Protein AF-L1IEP8-F1 (afdb_monomer_lite)

Organism: Guillardia theta (strain CCMP2712) (NCBI:txid905079)

Sequence (142 aa):
MFGTWLYATSPGRPFSLVGCIRDLGSSGDTGCVVTRFVQQQEFDCHGRVRSMKTYMLPLDKEGFKASAEPPDSPFALFNKHMTGQRDYETLMNDFESDMFAGETILGMQKSKQGMERLEALGRDLERMYHPFVEHAERILQE

Secondary structure (DSSP, 8-state):
-HHHHHHHHSTTSPEEEEEEEE--SSSSS--EEEEEEEEEEEE-TTS-EEEEEEEEEE--HHHHHHTPPPTTSHHHHHHHHHHTT--HHHHHHS--TTTTGGGSHHHHTTSHHHHHHHHHHHHHHHHHHHHHHHHHHHHHH-

Structure (mmCIF, N/CA/C/O backbone):
data_AF-L1IEP8-F1
#
_entry.id   AF-L1IEP8-F1
#
loop_
_atom_site.group_PDB
_atom_site.id
_atom_site.type_symbol
_atom_site.label_atom_id
_atom_site.label_alt_id
_atom_site.label_comp_id
_atom_site.label_asym_id
_atom_site.label_entity_id
_atom_site.label_seq_id
_atom_site.pdbx_PDB_ins_code
_atom_site.Cartn_x
_atom_site.Cartn_y
_atom_site.Cartn_z
_atom_site.occupancy
_atom_site.B_iso_or_equiv
_atom_site.auth_seq_id
_atom_site.auth_comp_id
_atom_site.auth_asym_id
_atom_site.auth_atom_id
_atom_site.pdbx_PDB_model_num
ATOM 1 N N . MET A 1 1 ? -2.897 13.162 -10.303 1.00 52.88 1 MET A N 1
ATOM 2 C CA . MET A 1 1 ? -2.911 13.621 -11.715 1.00 52.88 1 MET A CA 1
ATOM 3 C C . MET A 1 1 ? -1.810 13.009 -12.587 1.00 52.88 1 MET A C 1
ATOM 5 O O . MET A 1 1 ? -2.069 12.788 -13.760 1.00 52.88 1 MET A O 1
ATOM 9 N N . PHE A 1 2 ? -0.620 12.686 -12.066 1.00 60.69 2 PHE A N 1
ATOM 10 C CA . PHE A 1 2 ? 0.488 12.163 -12.885 1.00 60.69 2 PHE A CA 1
ATOM 11 C C . PHE A 1 2 ? 0.235 10.804 -13.569 1.00 60.69 2 PHE A C 1
ATOM 13 O O . PHE A 1 2 ? 0.635 10.632 -14.715 1.00 60.69 2 PHE A O 1
ATOM 20 N N . GLY A 1 3 ? -0.473 9.864 -12.928 1.00 62.06 3 GLY A N 1
ATOM 21 C CA . GLY A 1 3 ? -0.772 8.557 -13.539 1.00 62.06 3 GLY A CA 1
ATOM 22 C C . GLY A 1 3 ? -1.598 8.668 -14.828 1.00 62.06 3 GLY A C 1
ATOM 23 O O . GLY A 1 3 ? -1.284 8.035 -15.828 1.00 62.06 3 GLY A O 1
ATOM 24 N N . THR A 1 4 ? -2.600 9.550 -14.851 1.00 68.69 4 THR A N 1
ATOM 25 C CA . THR A 1 4 ? -3.425 9.813 -16.042 1.00 68.69 4 THR A CA 1
ATOM 26 C C . THR A 1 4 ? -2.607 10.411 -17.191 1.00 68.69 4 THR A C 1
ATOM 28 O O . THR A 1 4 ? -2.813 10.049 -18.346 1.00 68.69 4 THR A O 1
ATOM 31 N N . TRP A 1 5 ? -1.645 11.286 -16.881 1.00 70.38 5 TRP A N 1
ATOM 32 C CA . TRP A 1 5 ? -0.743 11.874 -17.876 1.00 70.38 5 TRP A CA 1
ATOM 33 C C . TRP A 1 5 ? 0.220 10.839 -18.479 1.00 70.38 5 TRP A C 1
ATOM 35 O O . TRP A 1 5 ? 0.449 10.839 -19.688 1.00 70.38 5 TRP A O 1
ATOM 45 N N . LEU A 1 6 ? 0.730 9.910 -17.667 1.00 69.88 6 LEU A N 1
ATOM 46 C CA . LEU A 1 6 ? 1.578 8.804 -18.128 1.00 69.88 6 LEU A CA 1
ATOM 47 C C . LEU A 1 6 ? 0.851 7.888 -19.121 1.00 69.88 6 LEU A C 1
ATOM 49 O O . LEU A 1 6 ? 1.404 7.551 -20.164 1.00 69.88 6 LEU A O 1
ATOM 53 N N . TYR A 1 7 ? -0.414 7.557 -18.859 1.00 73.62 7 TYR A N 1
ATOM 54 C CA . TYR A 1 7 ? -1.214 6.774 -19.804 1.00 73.62 7 TYR A CA 1
ATOM 55 C C . TYR A 1 7 ? -1.514 7.520 -21.105 1.00 73.62 7 TYR A C 1
ATOM 57 O O . TYR A 1 7 ? -1.550 6.906 -22.168 1.00 73.62 7 TYR A O 1
ATOM 65 N N . ALA A 1 8 ? -1.722 8.837 -21.035 1.00 73.94 8 ALA A N 1
ATOM 66 C CA . ALA A 1 8 ? -1.973 9.655 -22.218 1.00 73.94 8 ALA A CA 1
ATOM 67 C C . ALA A 1 8 ? -0.722 9.816 -23.099 1.00 73.94 8 ALA A C 1
ATOM 69 O O . ALA A 1 8 ? -0.830 9.879 -24.320 1.00 73.94 8 ALA A O 1
ATOM 70 N N . THR A 1 9 ? 0.464 9.874 -22.489 1.00 76.12 9 THR A N 1
ATOM 71 C CA . THR A 1 9 ? 1.741 10.080 -23.195 1.00 76.12 9 THR A CA 1
ATOM 72 C C . THR A 1 9 ? 2.419 8.781 -23.626 1.00 76.12 9 THR A C 1
ATOM 74 O O . THR A 1 9 ? 3.332 8.809 -24.448 1.00 76.12 9 THR A O 1
ATOM 77 N N . SER A 1 10 ? 2.006 7.632 -23.091 1.00 76.25 10 SER A N 1
ATOM 78 C CA . SER A 1 10 ? 2.560 6.316 -23.437 1.00 76.25 10 SER A CA 1
ATOM 79 C C . SER A 1 10 ? 1.482 5.220 -23.403 1.00 76.25 10 SER A C 1
ATOM 81 O O . SER A 1 10 ? 1.557 4.308 -22.575 1.00 76.25 10 SER A O 1
ATOM 83 N N . PRO A 1 11 ? 0.466 5.286 -24.287 1.00 76.12 11 PRO A N 1
ATOM 84 C CA . PRO A 1 11 ? -0.615 4.306 -24.313 1.00 76.12 11 PRO A CA 1
ATOM 85 C C . PRO A 1 11 ? -0.078 2.896 -24.583 1.00 76.12 11 PRO A C 1
ATOM 87 O O . PRO A 1 11 ? 0.772 2.686 -25.446 1.00 76.12 11 PRO A O 1
ATOM 90 N N . GLY A 1 12 ? -0.565 1.920 -23.815 1.00 77.69 12 GLY A N 1
ATOM 91 C CA . GLY A 1 12 ? -0.147 0.517 -23.919 1.00 77.69 12 GLY A CA 1
ATOM 92 C C . GLY A 1 12 ? 1.153 0.153 -23.207 1.00 77.69 12 GLY A C 1
ATOM 93 O O . GLY A 1 12 ? 1.377 -1.038 -22.984 1.00 77.69 12 GLY A O 1
ATOM 94 N N . ARG A 1 13 ? 1.958 1.127 -22.760 1.00 83.19 13 ARG A N 1
ATOM 95 C CA . ARG A 1 13 ? 3.071 0.840 -21.849 1.00 83.19 13 ARG A CA 1
ATOM 96 C C . ARG A 1 13 ? 2.514 0.561 -20.443 1.00 83.19 13 ARG A C 1
ATOM 98 O O . ARG A 1 13 ? 1.753 1.386 -19.934 1.00 83.19 13 ARG A O 1
ATOM 105 N N . PRO A 1 14 ? 2.886 -0.560 -19.798 1.00 83.88 14 PRO A N 1
ATOM 106 C CA . PRO A 1 14 ? 2.496 -0.809 -18.420 1.00 83.88 14 PRO A CA 1
ATOM 107 C C . PRO A 1 14 ? 3.048 0.276 -17.503 1.00 83.88 14 PRO A C 1
ATOM 109 O O . PRO A 1 14 ? 4.223 0.642 -17.573 1.00 83.88 14 PRO A O 1
ATOM 112 N N . PHE A 1 15 ? 2.201 0.755 -16.606 1.00 83.81 15 PHE A N 1
ATOM 113 C CA . PHE A 1 15 ? 2.608 1.613 -15.513 1.00 83.81 15 PHE A CA 1
ATOM 114 C C . PHE A 1 15 ? 3.089 0.759 -14.349 1.00 83.81 15 PHE A C 1
ATOM 116 O O . PHE A 1 15 ? 2.372 -0.129 -13.902 1.00 83.81 15 PHE A O 1
ATOM 123 N N . SER A 1 16 ? 4.300 1.024 -13.863 1.00 84.75 16 SER A N 1
ATOM 124 C CA . SER A 1 16 ? 4.910 0.283 -12.762 1.00 84.75 16 SER A CA 1
ATOM 125 C C . SER A 1 16 ? 5.263 1.224 -11.618 1.00 84.75 16 SER A C 1
ATOM 127 O O . SER A 1 16 ? 6.086 2.125 -11.794 1.00 84.75 16 SER A O 1
ATOM 129 N N . LEU A 1 17 ? 4.680 0.974 -10.449 1.00 85.69 17 LEU A N 1
ATOM 130 C CA . LEU A 1 17 ? 4.939 1.692 -9.207 1.00 85.69 17 LEU A CA 1
ATOM 131 C C . LEU A 1 17 ? 5.435 0.724 -8.138 1.00 85.69 17 LEU A C 1
ATOM 133 O O . LEU A 1 17 ? 4.903 -0.371 -8.000 1.00 85.69 17 LEU A O 1
ATOM 137 N N . VAL A 1 18 ? 6.426 1.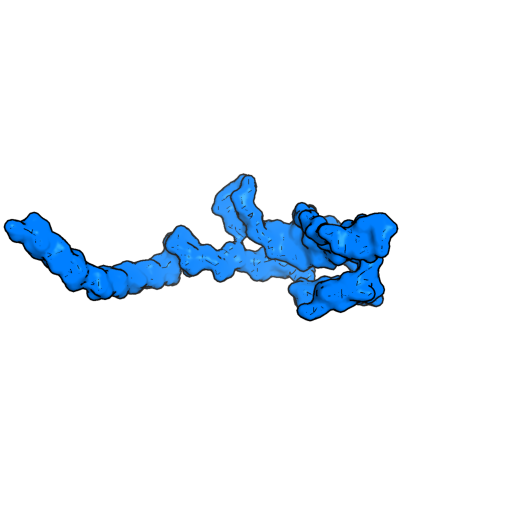135 -7.355 1.00 87.00 18 VAL A N 1
ATOM 138 C CA . VAL A 1 18 ? 6.862 0.380 -6.178 1.00 87.00 18 VAL A CA 1
ATOM 139 C C . VAL A 1 18 ? 6.349 1.061 -4.917 1.00 87.00 18 VAL A C 1
ATOM 141 O O . VAL A 1 18 ? 6.457 2.277 -4.776 1.00 87.00 18 VAL A O 1
ATOM 144 N N . GLY A 1 19 ? 5.790 0.277 -4.002 1.00 84.25 19 GLY A N 1
ATOM 145 C CA . GLY A 1 19 ? 5.332 0.747 -2.699 1.00 84.25 19 GLY A CA 1
ATOM 146 C C . GLY A 1 19 ? 5.373 -0.367 -1.664 1.00 84.25 19 GLY A C 1
ATOM 147 O O . GLY A 1 19 ? 5.530 -1.533 -2.012 1.00 84.25 19 GLY A O 1
ATOM 148 N N . CYS A 1 20 ? 5.241 -0.011 -0.392 1.00 84.44 20 CYS A N 1
ATOM 149 C CA . CYS A 1 20 ? 5.181 -0.979 0.697 1.00 84.44 20 CYS A CA 1
ATOM 150 C C . CYS A 1 20 ? 3.714 -1.243 1.064 1.00 84.44 20 CYS A C 1
ATOM 152 O O . CYS A 1 20 ? 2.935 -0.298 1.199 1.00 84.44 20 CYS A O 1
ATOM 154 N N . ILE A 1 21 ? 3.326 -2.513 1.180 1.00 82.00 21 ILE A N 1
ATOM 155 C CA . ILE A 1 21 ? 1.984 -2.922 1.614 1.00 82.00 21 ILE A CA 1
ATOM 156 C C . ILE A 1 21 ? 2.069 -3.809 2.846 1.00 82.00 21 ILE A C 1
ATOM 158 O O . ILE A 1 21 ? 3.087 -4.451 3.096 1.00 82.00 21 ILE A O 1
ATOM 162 N N . ARG A 1 22 ? 0.969 -3.880 3.594 1.00 76.25 22 ARG A N 1
ATOM 163 C CA . ARG A 1 22 ? 0.851 -4.783 4.738 1.00 76.25 22 ARG A CA 1
ATOM 164 C C . ARG A 1 22 ? 0.761 -6.228 4.253 1.00 76.25 22 ARG A C 1
ATOM 166 O O . ARG A 1 22 ? -0.084 -6.522 3.407 1.00 76.25 22 ARG A O 1
ATOM 173 N N . ASP A 1 23 ? 1.585 -7.110 4.810 1.00 74.88 23 ASP A N 1
ATOM 174 C CA . ASP A 1 23 ? 1.398 -8.551 4.650 1.00 74.88 23 ASP A CA 1
ATOM 175 C C . ASP A 1 23 ? 0.409 -9.042 5.716 1.00 74.88 23 ASP A C 1
ATOM 177 O O . ASP A 1 23 ? 0.583 -8.791 6.906 1.00 74.88 23 ASP A O 1
ATOM 181 N N . LEU A 1 24 ? -0.665 -9.703 5.283 1.00 67.06 24 LEU A N 1
ATOM 182 C CA . LEU A 1 24 ? -1.680 -10.285 6.169 1.00 67.06 24 LEU A CA 1
ATOM 183 C C . LEU A 1 24 ? -1.510 -11.805 6.329 1.00 67.06 24 LEU A C 1
ATOM 185 O O . LEU A 1 24 ? -2.263 -12.421 7.080 1.00 67.06 24 LEU A O 1
ATOM 189 N N . GLY A 1 25 ? -0.591 -12.425 5.580 1.00 58.97 25 GLY A N 1
ATOM 190 C CA . GLY A 1 25 ? -0.715 -13.827 5.186 1.00 58.97 25 GLY A CA 1
ATOM 191 C C . GLY A 1 25 ? 0.240 -14.834 5.822 1.00 58.97 25 GLY A C 1
ATOM 192 O O . GLY A 1 25 ? 0.031 -16.023 5.599 1.00 58.97 25 GLY A O 1
ATOM 193 N N . SER A 1 26 ? 1.265 -14.436 6.582 1.00 53.94 26 SER A N 1
ATOM 194 C CA . SER A 1 26 ? 2.351 -15.380 6.911 1.00 53.94 26 SER A CA 1
ATOM 195 C C . SER A 1 26 ? 2.553 -15.707 8.397 1.00 53.94 26 SER A C 1
ATOM 197 O O . SER A 1 26 ? 2.877 -16.856 8.694 1.00 53.94 26 SER A O 1
ATOM 199 N N . SER A 1 27 ? 2.304 -14.801 9.352 1.00 47.62 27 SER A N 1
ATOM 200 C CA . SER A 1 27 ? 2.516 -15.141 10.776 1.00 47.62 27 SER A CA 1
ATOM 201 C C . SER A 1 27 ? 1.873 -14.207 11.805 1.00 47.62 27 SER A C 1
ATOM 203 O O . SER A 1 27 ? 2.408 -14.074 12.892 1.00 47.62 27 SER A O 1
ATOM 205 N N . GLY A 1 28 ? 0.762 -13.514 11.529 1.00 47.38 28 GLY A N 1
ATOM 206 C CA . GLY A 1 28 ? 0.119 -12.636 12.534 1.00 47.38 28 GLY A CA 1
ATOM 207 C C . GLY A 1 28 ? 0.970 -11.447 13.026 1.00 47.38 28 GLY A C 1
ATOM 208 O O . GLY A 1 28 ? 0.471 -10.606 13.779 1.00 47.38 28 GLY A O 1
ATOM 209 N N . ASP A 1 29 ? 2.217 -11.358 12.566 1.00 52.03 29 ASP A N 1
ATOM 210 C CA . ASP A 1 29 ? 3.115 -10.247 12.774 1.00 52.03 29 ASP A CA 1
ATOM 211 C C . ASP A 1 29 ? 2.785 -9.121 11.806 1.00 52.03 29 ASP A C 1
ATOM 213 O O . ASP A 1 29 ? 2.335 -9.303 10.675 1.00 52.03 29 ASP A O 1
ATOM 217 N N . THR A 1 30 ? 3.044 -7.927 12.305 1.00 54.75 30 THR A N 1
ATOM 218 C CA . THR A 1 30 ? 2.978 -6.596 11.709 1.00 54.75 30 THR A CA 1
ATOM 219 C C . THR A 1 30 ? 3.939 -6.403 10.522 1.00 54.75 30 THR A C 1
ATOM 221 O O . THR A 1 30 ? 4.596 -5.372 10.404 1.00 54.75 30 THR A O 1
ATOM 224 N N . GLY A 1 31 ? 4.060 -7.404 9.652 1.00 65.62 31 GLY A N 1
ATOM 225 C CA . GLY A 1 31 ? 4.978 -7.423 8.523 1.00 65.62 31 GLY A CA 1
ATOM 226 C C . GLY A 1 31 ? 4.522 -6.539 7.365 1.00 65.62 31 GLY A C 1
ATOM 227 O O . GLY A 1 31 ? 3.331 -6.302 7.134 1.00 65.62 31 GLY A O 1
ATOM 228 N N . CYS A 1 32 ? 5.496 -6.058 6.608 1.00 77.69 32 CYS A N 1
ATOM 229 C CA . CYS A 1 32 ? 5.280 -5.334 5.371 1.00 77.69 32 CYS A CA 1
ATOM 230 C C . CYS A 1 32 ? 6.061 -5.989 4.240 1.00 77.69 32 CYS A C 1
ATOM 232 O O . CYS A 1 32 ? 7.051 -6.683 4.468 1.00 77.69 32 CYS A O 1
ATOM 234 N N . VAL A 1 33 ? 5.581 -5.808 3.017 1.00 86.31 33 VAL A N 1
ATOM 235 C CA . VAL A 1 33 ? 6.238 -6.315 1.821 1.00 86.31 33 VAL A CA 1
ATOM 236 C C . VAL A 1 33 ? 6.308 -5.208 0.786 1.00 86.31 33 VAL A C 1
ATOM 238 O O . VAL A 1 33 ? 5.303 -4.591 0.414 1.00 86.31 33 VAL A O 1
ATOM 241 N N . VAL A 1 34 ? 7.516 -4.951 0.294 1.00 88.56 34 VAL A N 1
ATOM 242 C CA . VAL A 1 34 ? 7.700 -4.085 -0.866 1.00 88.56 34 VAL A CA 1
ATOM 243 C C . VAL A 1 34 ? 7.097 -4.791 -2.070 1.00 88.56 34 VAL A C 1
ATOM 245 O O . VAL A 1 34 ? 7.407 -5.939 -2.365 1.00 88.56 34 VAL A O 1
ATOM 248 N N . THR A 1 35 ? 6.199 -4.111 -2.765 1.00 88.75 35 THR A N 1
ATOM 249 C CA . THR A 1 35 ? 5.421 -4.666 -3.865 1.00 88.75 35 THR A CA 1
ATOM 250 C C . THR A 1 35 ? 5.513 -3.756 -5.075 1.00 88.75 35 THR A C 1
ATOM 252 O O . THR A 1 35 ? 5.395 -2.532 -4.980 1.00 88.75 35 THR A O 1
ATOM 255 N N . ARG A 1 36 ? 5.693 -4.372 -6.242 1.00 89.56 36 ARG A N 1
ATOM 256 C CA . ARG A 1 36 ? 5.523 -3.723 -7.534 1.00 89.56 36 ARG A CA 1
ATOM 257 C C . ARG A 1 36 ? 4.068 -3.822 -7.964 1.00 89.56 36 ARG A C 1
ATOM 259 O O . ARG A 1 36 ? 3.550 -4.911 -8.202 1.00 89.56 36 ARG A O 1
ATOM 266 N N . PHE A 1 37 ? 3.441 -2.671 -8.112 1.00 88.56 37 PHE A N 1
ATOM 267 C CA . PHE A 1 37 ? 2.146 -2.490 -8.734 1.00 88.56 37 PHE A CA 1
ATOM 268 C C . PHE A 1 37 ? 2.342 -2.269 -10.223 1.00 88.56 37 PHE A C 1
ATOM 270 O O . PHE A 1 37 ? 2.934 -1.270 -10.624 1.00 88.56 37 PHE A O 1
ATOM 277 N N . VAL A 1 38 ? 1.829 -3.180 -11.041 1.00 88.69 38 VAL A N 1
ATOM 278 C CA . VAL A 1 38 ? 1.838 -3.040 -12.495 1.00 88.69 38 VAL A CA 1
ATOM 279 C C . VAL A 1 38 ? 0.410 -2.858 -12.976 1.00 88.69 38 VAL A C 1
ATOM 281 O O . VAL A 1 38 ? -0.425 -3.735 -12.778 1.00 88.69 38 VAL A O 1
ATOM 284 N N . GLN A 1 39 ? 0.128 -1.737 -13.624 1.00 88.69 39 GLN A N 1
ATOM 285 C CA . GLN A 1 39 ? -1.143 -1.473 -14.277 1.00 88.69 39 GLN A CA 1
ATOM 286 C C . GLN A 1 39 ? -0.974 -1.498 -15.796 1.00 88.69 39 GLN A C 1
ATOM 288 O O . GLN A 1 39 ? -0.191 -0.738 -16.362 1.00 88.69 39 GLN A O 1
ATOM 293 N N . GLN A 1 40 ? -1.723 -2.373 -16.460 1.00 89.06 40 GLN A N 1
ATOM 294 C CA . GLN A 1 40 ? -1.689 -2.569 -17.905 1.00 89.06 40 GLN A CA 1
ATOM 295 C C . GLN A 1 40 ? -3.043 -2.211 -18.514 1.00 89.06 40 GLN A C 1
ATOM 297 O O . GLN A 1 40 ? -4.076 -2.757 -18.120 1.00 89.06 40 GLN A O 1
ATOM 302 N N . GLN A 1 41 ? -3.027 -1.331 -19.513 1.00 89.19 41 GLN A N 1
ATOM 303 C CA . GLN A 1 41 ? -4.198 -1.057 -20.341 1.00 89.19 41 GLN A CA 1
ATOM 304 C C . GLN A 1 41 ? -4.385 -2.174 -21.367 1.00 89.19 41 GLN A C 1
ATOM 306 O O . GLN A 1 41 ? -3.434 -2.579 -22.040 1.00 89.19 41 GLN A O 1
ATOM 311 N N . GLU A 1 42 ? -5.618 -2.645 -21.501 1.00 90.06 42 GLU A N 1
ATOM 312 C CA . GLU A 1 42 ? -6.039 -3.533 -22.577 1.00 90.06 42 GLU A CA 1
ATOM 313 C C . GLU A 1 42 ? -6.920 -2.761 -23.546 1.00 90.06 42 GLU A C 1
ATOM 315 O O . GLU A 1 42 ? -7.794 -1.995 -23.131 1.00 90.06 42 GLU A O 1
ATOM 320 N N . PHE A 1 43 ? -6.704 -2.985 -24.838 1.00 90.06 43 PHE A N 1
ATOM 321 C CA . PHE A 1 43 ? -7.412 -2.288 -25.901 1.00 90.06 43 PHE A CA 1
ATOM 322 C C . PHE A 1 43 ? -8.325 -3.245 -26.664 1.00 90.06 43 PHE A C 1
ATOM 324 O O . PHE A 1 43 ? -8.041 -4.439 -26.781 1.00 90.06 43 PHE A O 1
ATOM 331 N N . ASP A 1 44 ? -9.440 -2.728 -27.173 1.00 91.12 44 ASP A N 1
ATOM 332 C CA . ASP A 1 44 ? -10.246 -3.435 -28.165 1.00 91.12 44 ASP A CA 1
ATOM 333 C C . ASP A 1 44 ? -9.593 -3.370 -29.561 1.00 91.12 44 ASP A C 1
ATOM 335 O O . ASP A 1 44 ? -8.579 -2.703 -29.776 1.00 91.12 44 ASP A O 1
ATOM 339 N N . CYS A 1 45 ? -10.191 -4.045 -30.546 1.00 91.00 45 CYS A N 1
ATOM 340 C CA . CYS A 1 45 ? -9.717 -4.005 -31.934 1.00 91.00 45 CYS A CA 1
ATOM 341 C C . CYS A 1 45 ? -9.808 -2.616 -32.598 1.00 91.00 45 CYS A C 1
ATOM 343 O O . CYS A 1 45 ? -9.296 -2.444 -33.699 1.00 91.00 45 CYS A O 1
ATOM 345 N N . HIS A 1 46 ? -10.432 -1.633 -31.941 1.00 91.00 46 HIS A N 1
ATOM 346 C CA . HIS A 1 46 ? -10.544 -0.250 -32.404 1.00 91.00 46 HIS A CA 1
ATOM 347 C C . HIS A 1 46 ? -9.554 0.681 -31.678 1.00 91.00 46 HIS A C 1
ATOM 349 O O . HIS A 1 46 ? -9.602 1.893 -31.877 1.00 91.00 46 HIS A O 1
ATOM 355 N N . GLY A 1 47 ? -8.672 0.144 -30.824 1.00 85.19 47 GLY A N 1
ATOM 356 C CA . GLY A 1 47 ? -7.687 0.926 -30.075 1.00 85.19 47 GLY A CA 1
ATOM 357 C C . GLY A 1 47 ? -8.265 1.703 -28.890 1.00 85.19 47 GLY A C 1
ATOM 358 O O . GLY A 1 47 ? -7.612 2.608 -28.375 1.00 85.19 47 GLY A O 1
ATOM 359 N N . ARG A 1 48 ? -9.477 1.374 -28.430 1.00 86.56 48 ARG A N 1
ATOM 360 C CA . ARG A 1 48 ? -10.087 1.983 -27.237 1.00 86.56 48 ARG A CA 1
ATOM 361 C C . ARG A 1 48 ? -9.736 1.170 -26.002 1.00 86.56 48 ARG A C 1
ATOM 363 O O . ARG A 1 48 ? -9.741 -0.058 -26.055 1.00 86.56 48 ARG A O 1
ATOM 370 N N . VAL A 1 49 ? -9.476 1.845 -24.881 1.00 86.88 49 VAL A N 1
ATOM 371 C CA . VAL A 1 49 ? -9.236 1.166 -23.599 1.00 86.88 49 VAL A CA 1
ATOM 372 C C . VAL A 1 49 ? -10.493 0.389 -23.210 1.00 86.88 49 VAL A C 1
ATOM 374 O O . VAL A 1 49 ? -11.557 0.970 -23.006 1.00 86.88 49 VAL A O 1
ATOM 377 N N . ARG A 1 50 ? -10.360 -0.932 -23.116 1.00 91.94 50 ARG A N 1
ATOM 378 C CA . ARG A 1 50 ? -11.416 -1.864 -22.713 1.00 91.94 50 ARG A CA 1
ATOM 379 C C . ARG A 1 50 ? -11.386 -2.127 -21.209 1.00 91.94 50 ARG A C 1
ATOM 381 O O . ARG A 1 50 ? -12.433 -2.225 -20.578 1.00 91.94 50 ARG A O 1
ATOM 388 N N . SER A 1 51 ? -10.189 -2.268 -20.653 1.00 88.94 51 SER A N 1
ATOM 389 C CA . SER A 1 51 ? -9.956 -2.636 -19.255 1.00 88.94 51 SER A CA 1
ATOM 390 C C . SER A 1 51 ? -8.580 -2.158 -18.802 1.00 88.94 51 SER A C 1
ATOM 392 O O . SER A 1 51 ? -7.682 -1.928 -19.612 1.00 88.94 51 SER A O 1
ATOM 394 N N . MET A 1 52 ? -8.410 -2.030 -17.486 1.00 87.88 52 MET A N 1
ATOM 395 C CA . MET A 1 52 ? -7.113 -1.796 -16.861 1.00 87.88 52 MET A CA 1
ATOM 396 C C . MET A 1 52 ? -6.844 -2.913 -15.856 1.00 87.88 52 MET A C 1
ATOM 398 O O . MET A 1 52 ? -7.532 -3.023 -14.842 1.00 87.88 52 MET A O 1
ATOM 402 N N . LYS A 1 53 ? -5.874 -3.775 -16.160 1.00 89.38 53 LYS A N 1
ATOM 403 C CA . LYS A 1 53 ? -5.474 -4.878 -15.282 1.00 89.38 53 LYS A CA 1
ATOM 404 C C . LYS A 1 53 ? -4.415 -4.398 -14.309 1.00 89.38 53 LYS A C 1
ATOM 406 O O . LYS A 1 53 ? -3.476 -3.729 -14.721 1.00 89.38 53 LYS A O 1
ATOM 411 N N . THR A 1 54 ? -4.562 -4.761 -13.040 1.00 88.94 54 THR A N 1
ATOM 412 C CA . THR A 1 54 ? -3.582 -4.455 -11.994 1.00 88.94 54 THR A CA 1
ATOM 413 C C . THR A 1 54 ? -2.992 -5.756 -11.470 1.00 88.94 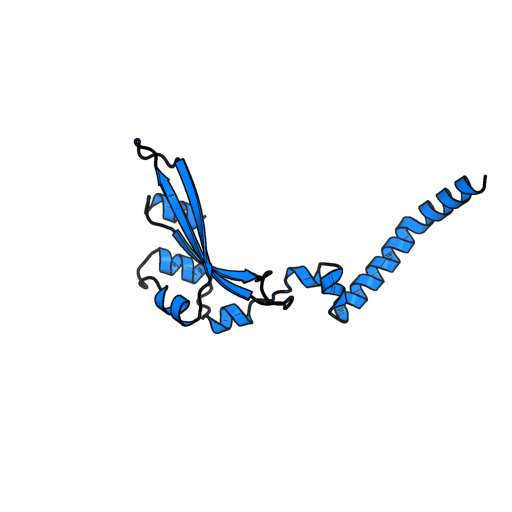54 THR A C 1
ATOM 415 O O . THR A 1 54 ? -3.735 -6.667 -11.116 1.00 88.94 54 THR A O 1
ATOM 418 N N . TYR A 1 55 ? -1.667 -5.828 -11.413 1.00 88.31 55 TYR A N 1
ATOM 419 C CA . TYR A 1 55 ? -0.906 -6.931 -10.842 1.00 88.31 55 TYR A CA 1
ATOM 420 C C . TYR A 1 55 ? -0.073 -6.410 -9.679 1.00 88.31 55 TYR A C 1
ATOM 422 O O . TYR A 1 55 ? 0.467 -5.305 -9.739 1.00 88.31 55 TYR A O 1
ATOM 430 N N . MET A 1 56 ? 0.033 -7.217 -8.632 1.00 89.12 56 MET A N 1
ATOM 431 C CA . MET A 1 56 ? 0.829 -6.921 -7.448 1.00 89.12 56 MET A CA 1
ATOM 432 C C . MET A 1 56 ? 1.851 -8.038 -7.293 1.00 89.12 56 MET A C 1
ATOM 434 O O . MET A 1 56 ? 1.483 -9.202 -7.161 1.00 89.12 56 MET A O 1
ATOM 438 N N . LEU A 1 57 ? 3.127 -7.681 -7.394 1.00 89.19 57 LEU A N 1
ATOM 439 C CA . LEU A 1 57 ? 4.243 -8.618 -7.356 1.00 89.19 57 LEU A CA 1
ATOM 440 C C . LEU A 1 57 ? 5.137 -8.264 -6.166 1.00 89.19 57 LEU A C 1
ATOM 442 O O . LEU A 1 57 ? 5.707 -7.168 -6.172 1.00 89.19 57 LEU A O 1
ATOM 446 N N . PRO A 1 58 ? 5.265 -9.136 -5.154 1.00 88.81 58 PRO A N 1
ATOM 447 C CA . PRO A 1 58 ? 6.187 -8.888 -4.056 1.00 88.81 58 PRO A CA 1
ATOM 448 C C . PRO A 1 58 ? 7.621 -8.829 -4.594 1.00 88.81 58 PRO A C 1
ATOM 450 O O . PRO A 1 58 ? 7.993 -9.576 -5.502 1.00 88.81 58 PRO A O 1
ATOM 453 N N . LEU A 1 59 ? 8.411 -7.909 -4.054 1.00 89.50 59 LEU A N 1
ATOM 454 C CA . LEU A 1 59 ? 9.813 -7.716 -4.387 1.00 89.50 59 LEU A CA 1
ATOM 455 C C . LEU A 1 59 ? 10.659 -7.938 -3.140 1.00 89.50 59 LEU A C 1
ATOM 457 O O . LEU A 1 59 ? 10.396 -7.361 -2.088 1.00 89.50 59 LEU A O 1
ATOM 461 N N . ASP A 1 60 ? 11.717 -8.718 -3.297 1.00 89.19 60 ASP A N 1
ATOM 462 C CA . ASP A 1 60 ? 12.831 -8.731 -2.364 1.00 89.19 60 ASP A CA 1
ATOM 463 C C . ASP A 1 60 ? 13.803 -7.574 -2.670 1.00 89.19 60 ASP A C 1
ATOM 465 O O . ASP A 1 60 ? 13.637 -6.800 -3.623 1.00 89.19 60 ASP A O 1
ATOM 469 N N . LYS A 1 61 ? 14.848 -7.444 -1.848 1.00 89.12 61 LYS A N 1
ATOM 470 C CA . LYS A 1 61 ? 15.850 -6.378 -1.976 1.00 89.12 61 LYS A CA 1
ATOM 471 C C . LYS A 1 61 ? 16.516 -6.357 -3.355 1.00 89.12 61 LYS A C 1
ATOM 473 O O . LYS A 1 61 ? 16.767 -5.280 -3.898 1.00 89.12 61 LYS A O 1
ATOM 478 N N . GLU A 1 62 ? 16.801 -7.522 -3.931 1.00 89.56 62 GLU A N 1
ATOM 479 C CA . GLU A 1 62 ? 17.463 -7.606 -5.235 1.00 89.56 62 GLU A CA 1
ATOM 480 C C . GLU A 1 62 ? 16.488 -7.359 -6.392 1.00 89.56 62 GLU A C 1
ATOM 482 O O . GLU A 1 62 ? 16.810 -6.617 -7.323 1.00 89.56 62 GLU A O 1
ATOM 487 N N . GLY A 1 63 ? 15.252 -7.850 -6.289 1.00 87.56 63 GLY A N 1
ATOM 488 C CA . GLY A 1 63 ? 14.161 -7.537 -7.205 1.00 87.56 63 GLY A CA 1
ATOM 489 C C . GLY A 1 63 ? 13.792 -6.053 -7.214 1.00 87.56 63 GLY A C 1
ATOM 490 O O . GLY A 1 63 ? 13.431 -5.523 -8.267 1.00 87.56 63 GLY A O 1
ATOM 491 N N . PHE A 1 64 ? 13.934 -5.355 -6.083 1.00 87.06 64 PHE A N 1
ATOM 492 C CA . PHE A 1 64 ? 13.794 -3.900 -5.993 1.00 87.06 64 PHE A CA 1
ATOM 493 C C . PHE A 1 64 ? 14.886 -3.167 -6.775 1.00 87.06 64 PHE A C 1
ATOM 495 O O . PHE A 1 64 ? 14.572 -2.308 -7.598 1.00 87.06 64 PHE A O 1
ATOM 502 N N . LYS A 1 65 ? 16.160 -3.532 -6.600 1.00 86.25 65 LYS A N 1
ATOM 503 C CA . LYS A 1 65 ? 17.263 -2.908 -7.354 1.00 86.25 65 LYS A CA 1
ATOM 504 C C . LYS A 1 65 ? 17.156 -3.174 -8.854 1.00 86.25 65 LYS A C 1
ATOM 506 O O . LYS A 1 65 ? 17.327 -2.257 -9.650 1.00 86.25 65 LYS A O 1
ATOM 511 N N . ALA A 1 66 ? 16.814 -4.404 -9.238 1.00 84.69 66 ALA A N 1
ATOM 512 C CA . ALA A 1 66 ? 16.617 -4.783 -10.637 1.00 84.69 66 ALA A CA 1
ATOM 513 C C . ALA A 1 66 ? 15.391 -4.106 -11.281 1.00 84.69 66 ALA A C 1
ATOM 515 O O . ALA A 1 66 ? 15.272 -4.076 -12.502 1.00 84.69 66 ALA A O 1
ATOM 516 N N . SER A 1 67 ? 14.470 -3.568 -10.472 1.00 77.38 67 SER A N 1
ATOM 517 C CA . SER A 1 67 ? 13.275 -2.854 -10.937 1.00 77.38 67 SER A CA 1
ATOM 518 C C . SER A 1 67 ? 13.515 -1.407 -11.350 1.00 77.38 67 SER A C 1
ATOM 520 O O . SER A 1 67 ? 12.590 -0.767 -11.853 1.00 77.38 67 SER A O 1
ATOM 522 N N . ALA A 1 68 ? 14.714 -0.879 -11.093 1.00 77.75 68 ALA A N 1
ATOM 523 C CA . ALA A 1 68 ? 15.025 0.515 -11.336 1.00 77.75 68 ALA A CA 1
ATOM 524 C C . ALA A 1 68 ? 14.919 0.838 -12.834 1.00 77.75 68 ALA A C 1
ATOM 526 O O . ALA A 1 68 ? 15.658 0.311 -13.665 1.00 77.75 68 ALA A O 1
ATOM 527 N N . GLU A 1 69 ? 13.981 1.720 -13.169 1.00 78.25 69 GLU A N 1
ATOM 528 C CA . GLU A 1 69 ? 13.876 2.298 -14.505 1.00 78.25 69 GLU A CA 1
ATOM 529 C C . GLU A 1 69 ? 15.077 3.224 -14.782 1.00 78.25 69 GLU A C 1
ATOM 531 O O . GLU A 1 69 ? 15.649 3.792 -13.843 1.00 78.25 69 GLU A O 1
ATOM 536 N N . PRO A 1 70 ? 15.447 3.436 -16.058 1.00 79.50 70 PRO A N 1
ATOM 537 C CA . PRO A 1 70 ? 16.492 4.383 -16.422 1.00 79.50 70 PRO A CA 1
ATOM 538 C C . PRO A 1 70 ? 16.193 5.781 -15.858 1.00 79.50 70 PRO A C 1
ATOM 540 O O . PRO A 1 70 ? 15.029 6.206 -15.897 1.00 79.50 70 PRO A O 1
ATOM 543 N N . PRO A 1 71 ? 17.213 6.518 -15.379 1.00 73.81 71 PRO A N 1
ATOM 544 C CA . PRO A 1 71 ? 17.031 7.794 -14.681 1.00 7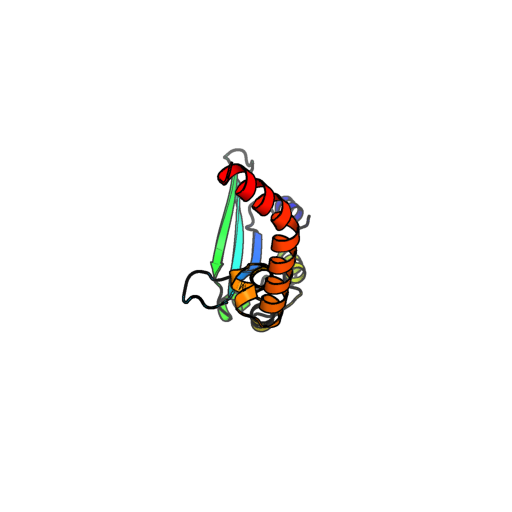3.81 71 PRO A CA 1
ATOM 545 C C . PRO A 1 71 ? 16.323 8.862 -15.526 1.00 73.81 71 PRO A C 1
ATOM 547 O O . PRO A 1 71 ? 15.611 9.695 -14.971 1.00 73.81 71 PRO A O 1
ATOM 550 N N . ASP A 1 72 ? 16.444 8.788 -16.853 1.00 78.06 72 ASP A N 1
ATOM 551 C CA . ASP A 1 72 ? 15.839 9.744 -17.788 1.00 78.06 72 ASP A CA 1
ATOM 552 C C . ASP A 1 72 ? 14.391 9.395 -18.172 1.00 78.06 72 ASP A C 1
ATOM 554 O O . ASP A 1 72 ? 13.758 10.087 -18.971 1.00 78.06 72 ASP A O 1
ATOM 558 N N . SER A 1 73 ? 13.835 8.307 -17.631 1.00 79.12 73 SER A N 1
ATOM 559 C CA . SER A 1 73 ? 12.468 7.906 -17.952 1.00 79.12 73 SER A CA 1
ATOM 560 C C . SER A 1 73 ? 11.430 8.722 -17.156 1.00 79.12 73 SER A C 1
ATOM 562 O O . SER A 1 73 ? 11.592 8.947 -15.951 1.00 79.12 73 SER A O 1
ATOM 564 N N . PRO A 1 74 ? 10.285 9.091 -17.767 1.00 74.38 74 PRO A N 1
ATOM 565 C CA . PRO A 1 74 ? 9.168 9.713 -17.045 1.00 74.38 74 PRO A CA 1
ATOM 566 C C . PRO A 1 74 ? 8.656 8.856 -15.874 1.00 74.38 74 PRO A C 1
ATOM 568 O O . PRO A 1 74 ? 8.173 9.381 -14.870 1.00 74.38 74 PRO A O 1
ATOM 571 N N . PHE A 1 75 ? 8.798 7.531 -15.988 1.00 75.38 75 PHE A N 1
ATOM 572 C CA . PHE A 1 75 ? 8.440 6.564 -14.951 1.00 75.38 75 PHE A CA 1
ATOM 573 C C . PHE A 1 75 ? 9.405 6.600 -13.765 1.00 75.38 75 PHE A C 1
ATOM 575 O O . PHE A 1 75 ? 8.949 6.528 -12.627 1.00 75.38 75 PHE A O 1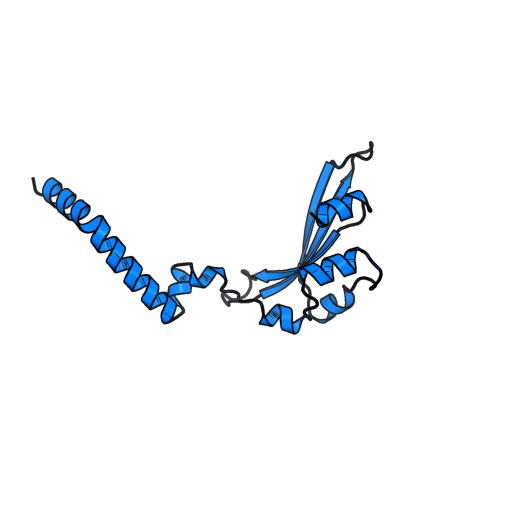
ATOM 582 N N . ALA A 1 76 ? 10.712 6.767 -13.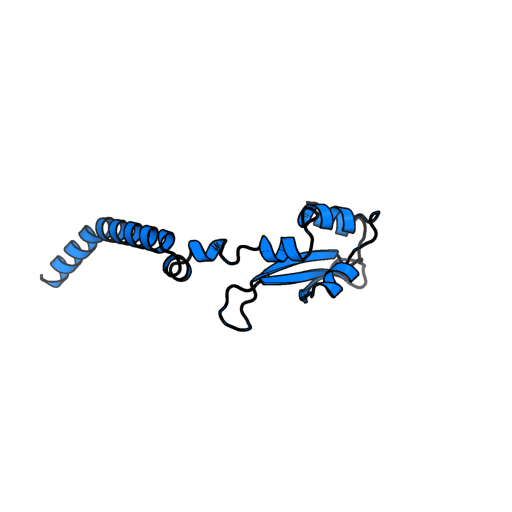996 1.00 78.44 76 ALA A N 1
ATOM 583 C CA . ALA A 1 76 ? 11.682 6.946 -12.920 1.00 78.44 76 ALA A CA 1
ATOM 584 C C . ALA A 1 76 ? 11.407 8.230 -12.130 1.00 78.44 76 ALA A C 1
ATOM 586 O O . ALA A 1 76 ? 11.444 8.197 -10.903 1.00 78.44 76 ALA A O 1
ATOM 587 N N . LEU A 1 77 ? 11.049 9.332 -12.804 1.00 78.94 77 LEU A N 1
ATOM 588 C CA . LEU A 1 77 ? 10.658 10.582 -12.142 1.00 78.94 77 LEU A CA 1
ATOM 589 C C . LEU A 1 77 ? 9.404 10.395 -11.275 1.00 78.94 77 LEU A C 1
ATOM 591 O O . LEU A 1 77 ? 9.367 10.825 -10.122 1.00 78.94 77 LEU A O 1
ATOM 595 N N . PHE A 1 78 ? 8.389 9.725 -11.822 1.00 77.25 78 PHE A N 1
ATOM 596 C CA . PHE A 1 78 ? 7.156 9.439 -11.101 1.00 77.25 78 PHE A CA 1
ATOM 597 C C . PHE A 1 78 ? 7.400 8.527 -9.890 1.00 77.25 78 PHE A C 1
ATOM 599 O O . PHE A 1 78 ? 6.956 8.843 -8.787 1.00 77.25 78 PHE A O 1
ATOM 606 N N . ASN A 1 79 ? 8.167 7.448 -10.063 1.00 77.25 79 ASN A N 1
ATOM 607 C CA . ASN A 1 79 ? 8.547 6.559 -8.967 1.00 77.25 79 ASN A CA 1
ATOM 608 C C . ASN A 1 79 ? 9.352 7.297 -7.903 1.00 77.25 79 ASN A C 1
ATOM 610 O O . ASN A 1 79 ? 9.019 7.197 -6.731 1.00 77.25 79 ASN A O 1
ATOM 614 N N . LYS A 1 80 ? 10.334 8.113 -8.298 1.00 79.75 80 LYS A N 1
ATOM 615 C CA . LYS A 1 80 ? 11.102 8.972 -7.390 1.00 79.75 80 LYS A CA 1
ATOM 616 C C . LYS A 1 80 ? 10.204 9.897 -6.569 1.00 79.75 80 LYS A C 1
ATOM 618 O O . LYS A 1 80 ? 10.456 10.068 -5.379 1.00 79.75 80 LYS A O 1
ATOM 623 N N . HIS A 1 81 ? 9.167 10.475 -7.174 1.00 79.62 81 HIS A N 1
ATOM 624 C CA . HIS A 1 81 ? 8.216 11.324 -6.460 1.00 79.62 81 HIS A CA 1
ATOM 625 C C . HIS A 1 81 ? 7.356 10.526 -5.471 1.00 79.62 81 HIS A C 1
ATOM 627 O O . HIS A 1 81 ? 7.187 10.952 -4.334 1.00 79.62 81 HIS A O 1
ATOM 633 N N . MET A 1 82 ? 6.857 9.356 -5.877 1.00 76.62 82 MET A N 1
ATOM 634 C CA . MET A 1 82 ? 5.995 8.521 -5.033 1.00 76.62 82 MET A CA 1
ATOM 635 C C . MET A 1 82 ? 6.750 7.841 -3.884 1.00 76.62 82 MET A C 1
ATOM 637 O O . MET A 1 82 ? 6.221 7.731 -2.781 1.00 76.62 82 MET A O 1
ATOM 641 N N . THR A 1 83 ? 7.983 7.387 -4.117 1.00 75.12 83 THR A N 1
ATOM 642 C CA . THR A 1 83 ? 8.803 6.724 -3.092 1.00 75.12 83 THR A CA 1
ATOM 643 C C . THR A 1 83 ? 9.626 7.707 -2.266 1.00 75.12 83 THR A C 1
ATOM 645 O O . THR A 1 83 ? 10.140 7.327 -1.217 1.00 75.12 83 THR A O 1
ATOM 648 N N . GLY A 1 84 ? 9.762 8.965 -2.700 1.00 78.88 84 GLY A N 1
ATOM 649 C CA . GLY A 1 84 ? 10.598 9.966 -2.033 1.00 78.88 84 GLY A CA 1
ATOM 650 C C . GLY A 1 84 ? 12.098 9.659 -2.105 1.00 78.88 84 GLY A C 1
ATOM 651 O O . GLY A 1 84 ? 12.838 10.068 -1.222 1.00 78.88 84 GLY A O 1
ATOM 652 N N . GLN A 1 85 ? 12.547 8.908 -3.121 1.00 77.62 85 GLN A N 1
ATOM 653 C CA . GLN A 1 85 ? 13.920 8.375 -3.241 1.00 77.62 85 GLN A CA 1
ATOM 654 C C . GLN A 1 85 ? 14.373 7.457 -2.099 1.00 77.62 85 GLN A C 1
ATOM 656 O O . GLN A 1 85 ? 15.572 7.227 -1.942 1.00 77.62 85 GLN A O 1
ATOM 661 N N . ARG A 1 86 ? 13.438 6.914 -1.322 1.00 82.00 86 ARG A N 1
ATOM 662 C CA . ARG A 1 86 ? 13.762 5.957 -0.267 1.00 82.00 86 ARG A CA 1
ATOM 663 C C . ARG A 1 86 ? 14.280 4.655 -0.867 1.00 82.00 86 ARG A C 1
ATOM 665 O O . ARG A 1 86 ? 13.758 4.177 -1.879 1.00 82.00 86 ARG A O 1
ATOM 672 N N . ASP A 1 87 ? 15.321 4.107 -0.252 1.00 87.06 87 ASP A N 1
ATOM 673 C CA . ASP A 1 87 ? 15.833 2.787 -0.597 1.00 87.06 87 ASP A CA 1
ATOM 674 C C . ASP A 1 87 ? 14.959 1.680 0.015 1.00 87.06 87 ASP A C 1
ATOM 676 O O . ASP A 1 87 ? 13.994 1.940 0.735 1.00 87.06 87 ASP A O 1
ATOM 680 N N . TYR A 1 88 ? 15.270 0.428 -0.318 1.00 85.38 88 TYR A N 1
ATOM 681 C CA . TYR A 1 88 ? 14.487 -0.722 0.133 1.00 85.38 88 TYR A CA 1
ATOM 682 C C . TYR A 1 88 ? 14.397 -0.808 1.664 1.00 85.38 88 TYR A C 1
ATOM 684 O O . TYR A 1 88 ? 13.326 -1.061 2.204 1.00 85.38 88 TYR A O 1
ATOM 692 N N . GLU A 1 89 ? 15.512 -0.589 2.364 1.00 86.31 89 GLU A N 1
ATOM 693 C CA . GLU A 1 89 ? 15.565 -0.681 3.826 1.00 86.31 89 GLU A CA 1
ATOM 694 C C . GLU A 1 89 ? 14.772 0.452 4.471 1.00 86.31 89 GLU A C 1
ATOM 696 O O . GLU A 1 89 ? 13.978 0.206 5.373 1.00 86.31 89 GLU A O 1
ATOM 701 N N . THR A 1 90 ? 14.898 1.670 3.948 1.00 84.44 90 THR A N 1
ATOM 702 C CA . THR A 1 90 ? 14.122 2.824 4.406 1.00 84.44 90 THR A CA 1
ATOM 703 C C . THR A 1 90 ? 12.631 2.612 4.155 1.00 84.44 90 THR A C 1
ATOM 705 O O . THR A 1 90 ? 11.829 2.896 5.028 1.00 84.44 90 THR A O 1
ATOM 708 N N . LEU A 1 91 ? 12.225 2.047 3.012 1.00 81.12 91 LEU A N 1
ATOM 709 C CA . LEU A 1 91 ? 10.813 1.738 2.736 1.00 81.12 91 LEU A CA 1
ATOM 710 C C . LEU A 1 91 ? 10.227 0.681 3.679 1.00 81.12 91 LEU A C 1
ATOM 712 O O . LEU A 1 91 ? 9.052 0.766 4.030 1.00 81.12 91 LEU A O 1
ATOM 716 N N . MET A 1 92 ? 11.025 -0.315 4.060 1.00 80.62 92 MET A N 1
ATOM 717 C CA . MET A 1 92 ? 10.618 -1.338 5.023 1.00 80.62 92 MET A CA 1
ATOM 718 C C . MET A 1 92 ? 10.534 -0.769 6.443 1.00 80.62 92 MET A C 1
ATOM 720 O O . MET A 1 92 ? 9.586 -1.075 7.159 1.00 80.62 92 MET A O 1
ATOM 724 N N . ASN A 1 93 ? 11.489 0.082 6.827 1.00 78.25 93 ASN A N 1
ATOM 725 C CA . ASN A 1 93 ? 11.576 0.669 8.167 1.00 78.25 93 ASN A CA 1
ATOM 726 C C . ASN A 1 93 ? 10.573 1.813 8.388 1.00 78.25 93 ASN A C 1
ATOM 728 O O . ASN A 1 93 ? 10.017 1.929 9.474 1.00 78.25 93 ASN A O 1
ATOM 732 N N . ASP A 1 94 ? 10.319 2.635 7.365 1.00 72.75 94 ASP A N 1
ATOM 733 C CA . ASP A 1 94 ? 9.328 3.720 7.399 1.00 72.75 94 ASP A CA 1
ATOM 734 C C . ASP A 1 94 ? 7.892 3.192 7.384 1.00 72.75 94 ASP A C 1
ATOM 736 O O . ASP A 1 94 ? 6.942 3.945 7.618 1.00 72.75 94 ASP A O 1
ATOM 740 N N . PHE A 1 95 ? 7.702 1.917 7.039 1.00 70.31 95 PHE A N 1
ATOM 741 C CA . PHE A 1 95 ? 6.383 1.326 7.063 1.00 70.31 95 PHE A CA 1
ATOM 742 C C . PHE A 1 95 ? 5.974 1.051 8.507 1.00 70.31 95 PHE A C 1
ATOM 744 O O . PHE A 1 95 ? 6.197 -0.022 9.067 1.00 70.31 95 PHE A O 1
ATOM 751 N N . GLU A 1 96 ? 5.288 2.022 9.094 1.00 62.41 96 GLU A N 1
ATOM 752 C CA . GLU A 1 96 ? 4.468 1.769 10.262 1.00 62.41 96 GLU A CA 1
ATOM 753 C C . GLU A 1 96 ? 3.302 0.881 9.831 1.00 62.41 96 GLU A C 1
ATOM 755 O O . GLU A 1 96 ? 2.285 1.342 9.308 1.00 62.41 96 GLU A O 1
ATOM 760 N N . SER A 1 97 ? 3.428 -0.421 10.091 1.00 54.38 97 SER A N 1
ATOM 761 C CA . SER A 1 97 ? 2.319 -1.365 9.905 1.00 54.38 97 SER A CA 1
ATOM 762 C C . SER A 1 97 ? 1.044 -0.935 10.649 1.00 54.38 97 SER A C 1
ATOM 764 O O . SER A 1 97 ? -0.048 -1.406 10.339 1.00 54.38 97 SER A O 1
ATOM 766 N N . ASP A 1 98 ? 1.198 -0.019 11.605 1.00 51.75 98 ASP A N 1
ATOM 767 C CA . ASP A 1 98 ? 0.212 0.452 12.555 1.00 51.75 98 ASP A CA 1
ATOM 768 C C . ASP A 1 98 ? -0.402 1.811 12.223 1.00 51.75 98 ASP A C 1
ATOM 770 O O . ASP A 1 98 ? -1.169 2.308 13.046 1.00 51.75 98 ASP A O 1
ATOM 774 N N . MET A 1 99 ? -0.200 2.354 11.012 1.00 50.78 99 MET A N 1
ATOM 775 C CA . MET A 1 99 ? -0.810 3.636 10.612 1.00 50.78 99 MET A CA 1
ATOM 776 C C . MET A 1 99 ? -2.344 3.665 10.806 1.00 50.78 99 MET A C 1
ATOM 778 O O . MET A 1 99 ? -2.922 4.733 10.956 1.00 50.78 99 MET A O 1
ATOM 782 N N . PHE A 1 100 ? -2.989 2.489 10.881 1.00 49.75 100 PHE A N 1
ATOM 783 C CA . PHE A 1 100 ? -4.384 2.332 11.315 1.00 49.75 100 PHE A CA 1
ATOM 784 C C . PHE A 1 100 ? -4.604 1.310 12.436 1.00 49.75 100 PHE A C 1
ATOM 786 O O . PHE A 1 100 ? -5.702 1.241 12.982 1.00 49.75 100 PHE A O 1
ATOM 793 N N . ALA A 1 101 ? -3.620 0.485 12.814 1.00 52.38 101 ALA A N 1
ATOM 794 C CA . ALA A 1 101 ? -3.875 -0.490 13.879 1.00 52.38 101 ALA A CA 1
ATOM 795 C C . ALA A 1 101 ? -4.016 0.210 15.234 1.00 52.38 101 ALA A C 1
ATOM 797 O O . ALA A 1 101 ? -4.914 -0.150 15.992 1.00 52.38 101 ALA A O 1
ATOM 798 N N . GLY A 1 102 ? -3.249 1.279 15.478 1.00 53.12 102 GLY A N 1
ATOM 799 C CA . GLY A 1 102 ? -3.437 2.157 16.635 1.00 53.12 102 GLY A CA 1
ATOM 800 C C . GLY A 1 102 ? -4.789 2.886 16.673 1.00 53.12 102 GLY A C 1
ATOM 801 O O . GLY A 1 102 ? -5.112 3.483 17.693 1.00 53.12 102 GLY A O 1
ATOM 802 N N . GLU A 1 103 ? -5.586 2.828 15.600 1.00 57.00 103 GLU A N 1
ATOM 803 C CA . GLU A 1 103 ? -6.965 3.341 15.541 1.00 57.00 103 GLU A CA 1
ATOM 804 C C . GLU A 1 103 ? -8.024 2.227 15.616 1.00 57.00 103 GLU A C 1
ATOM 806 O O . GLU A 1 103 ? -9.197 2.491 15.874 1.00 57.00 103 GLU A O 1
ATOM 811 N N . THR A 1 104 ? -7.639 0.961 15.431 1.00 68.25 104 THR A N 1
ATOM 812 C CA . THR A 1 104 ? -8.532 -0.180 15.687 1.00 68.25 104 THR A CA 1
ATOM 813 C C . THR A 1 104 ? -8.535 -0.533 17.171 1.00 68.25 104 THR A C 1
ATOM 815 O O . THR A 1 104 ? -7.503 -0.438 17.828 1.00 68.25 104 THR A O 1
ATOM 818 N N . ILE A 1 105 ? -9.656 -1.037 17.704 1.00 72.38 105 ILE A N 1
ATOM 819 C CA . ILE A 1 105 ? -9.723 -1.537 19.094 1.00 72.38 105 ILE A CA 1
ATOM 820 C C . ILE A 1 105 ? -8.622 -2.579 19.355 1.00 72.38 105 ILE A C 1
ATOM 822 O O . ILE A 1 105 ? -7.909 -2.499 20.351 1.00 72.38 105 ILE A O 1
ATOM 826 N N . LEU A 1 106 ? -8.435 -3.511 18.418 1.00 72.06 106 LEU A N 1
ATOM 827 C CA . LEU A 1 106 ? -7.439 -4.580 18.510 1.00 72.06 106 LEU A CA 1
ATOM 828 C C . LEU A 1 106 ? -5.992 -4.076 18.525 1.00 72.06 106 LEU A C 1
ATOM 830 O O . LEU A 1 106 ? -5.171 -4.634 19.245 1.00 72.06 106 LEU A O 1
ATOM 834 N N . GLY A 1 107 ? -5.649 -3.050 17.745 1.00 67.69 107 GLY A N 1
ATOM 835 C CA . GLY A 1 107 ? -4.293 -2.498 17.781 1.00 67.69 107 GLY A CA 1
ATOM 836 C C . GLY A 1 107 ? -4.089 -1.483 18.909 1.00 67.69 107 GLY A C 1
ATOM 837 O O . GLY A 1 107 ? -3.009 -1.448 19.492 1.00 67.69 107 GLY A O 1
ATOM 838 N N . MET A 1 108 ? -5.130 -0.763 19.341 1.00 70.62 108 MET A N 1
ATOM 839 C CA . MET A 1 108 ? -5.081 0.046 20.564 1.00 70.62 108 MET A CA 1
ATOM 840 C C . MET A 1 108 ? -4.775 -0.805 21.808 1.00 70.62 108 MET A C 1
ATOM 842 O O . MET A 1 108 ? -4.010 -0.369 22.663 1.00 70.62 108 MET A O 1
ATOM 846 N N . GLN A 1 109 ? -5.273 -2.043 21.883 1.00 78.31 109 GLN A N 1
ATOM 847 C CA . GLN A 1 109 ? -4.965 -2.987 22.970 1.00 78.31 109 GLN A CA 1
ATOM 848 C C . GLN A 1 109 ? -3.493 -3.430 23.030 1.00 78.31 109 GLN A C 1
ATOM 850 O O . GLN A 1 109 ? -3.052 -3.936 24.059 1.00 78.31 109 GLN A O 1
ATOM 855 N N . LYS A 1 110 ? -2.717 -3.253 21.952 1.00 75.56 110 LYS A N 1
ATOM 856 C CA . LYS A 1 110 ? -1.309 -3.678 21.885 1.00 75.56 110 LYS A CA 1
ATOM 857 C C . LYS A 1 110 ? -0.325 -2.641 22.433 1.00 75.56 110 LYS A C 1
ATOM 859 O O . LYS A 1 110 ? 0.858 -2.945 22.561 1.00 75.56 110 LYS A O 1
ATOM 864 N N . SER A 1 111 ? -0.780 -1.428 22.755 1.00 64.19 111 SER A N 1
ATOM 865 C CA . SER A 1 111 ? 0.079 -0.348 23.252 1.00 64.19 111 SER A CA 1
ATOM 866 C C . SER A 1 111 ? -0.496 0.303 24.508 1.00 64.19 111 SER A C 1
ATOM 868 O O . SER A 1 111 ? -1.709 0.418 24.667 1.00 64.19 111 SER A O 1
ATOM 870 N N . LYS A 1 112 ? 0.381 0.789 25.397 1.00 70.75 112 LYS A N 1
ATOM 871 C CA . LYS A 1 112 ? -0.034 1.473 26.634 1.00 70.75 112 LYS A CA 1
ATOM 872 C C . LYS A 1 112 ? -0.894 2.712 26.343 1.00 70.75 112 LYS A C 1
ATOM 874 O O . LYS A 1 112 ? -1.953 2.880 26.934 1.00 70.75 112 LYS A O 1
ATOM 879 N N . GLN A 1 113 ? -0.466 3.538 25.387 1.00 69.44 113 GLN A N 1
ATOM 880 C CA . GLN A 1 113 ? -1.195 4.742 24.982 1.00 69.44 113 GLN A CA 1
ATOM 881 C C . GLN A 1 113 ? -2.539 4.411 24.310 1.00 69.44 113 GLN A C 1
ATOM 883 O O . GLN A 1 113 ? -3.520 5.125 24.508 1.00 69.44 113 GLN A O 1
ATOM 888 N N . GLY A 1 114 ? -2.607 3.335 23.519 1.00 76.62 114 GLY A N 1
ATOM 889 C CA . GLY A 1 114 ? -3.855 2.873 22.911 1.00 76.62 114 GLY A CA 1
ATOM 890 C C . GLY A 1 114 ? -4.857 2.367 23.950 1.00 76.62 114 GLY A C 1
ATOM 891 O O . GLY A 1 114 ? -6.034 2.710 23.879 1.00 76.62 114 GLY A O 1
ATOM 892 N N . MET A 1 115 ? -4.388 1.640 24.967 1.00 80.56 115 MET A N 1
ATOM 893 C CA . MET A 1 115 ? -5.209 1.234 26.110 1.00 80.56 115 MET A CA 1
ATOM 894 C C . MET A 1 115 ? -5.784 2.437 26.867 1.00 80.56 115 MET A C 1
ATOM 896 O O . MET A 1 115 ? -6.982 2.474 27.128 1.00 80.56 115 MET A O 1
ATOM 900 N N . GLU A 1 116 ? -4.964 3.449 27.160 1.00 78.75 116 GLU A N 1
ATOM 901 C CA . GLU A 1 116 ? -5.413 4.676 27.838 1.00 78.75 116 GLU A CA 1
ATOM 902 C C . GLU A 1 116 ? -6.505 5.409 27.033 1.00 78.75 116 GLU A C 1
ATOM 904 O O . GLU A 1 116 ? -7.478 5.913 27.602 1.00 78.75 116 GLU A O 1
ATOM 909 N N . ARG A 1 117 ? -6.387 5.424 25.697 1.00 78.62 117 ARG A N 1
ATOM 910 C CA . ARG A 1 117 ? -7.416 5.969 24.794 1.00 78.62 117 ARG A CA 1
ATOM 911 C C . ARG A 1 117 ? -8.699 5.134 24.801 1.00 78.62 117 ARG A C 1
ATOM 913 O O . ARG A 1 117 ? -9.782 5.714 24.838 1.00 78.62 117 ARG A O 1
ATOM 920 N N . LEU A 1 118 ? -8.594 3.803 24.797 1.00 86.88 118 LEU A N 1
ATOM 921 C CA . LEU A 1 118 ? -9.751 2.903 24.886 1.00 86.88 118 LEU A CA 1
ATOM 922 C C . LEU A 1 118 ? -10.507 3.065 26.205 1.00 86.88 118 LEU A C 1
ATOM 924 O O . LEU A 1 118 ? -11.733 3.110 26.201 1.00 86.88 118 LEU A O 1
ATOM 928 N N . GLU A 1 119 ? -9.796 3.195 27.323 1.00 89.62 119 GLU A N 1
ATOM 929 C CA . GLU A 1 119 ? -10.417 3.438 28.627 1.00 89.62 119 GLU A CA 1
ATOM 930 C C . GLU A 1 119 ? -11.140 4.787 28.681 1.00 89.62 119 GLU A C 1
ATOM 932 O O . GLU A 1 119 ? -12.233 4.885 29.239 1.00 89.62 119 GLU A O 1
ATOM 937 N N . ALA A 1 120 ? -10.551 5.838 28.100 1.00 89.94 120 ALA A N 1
ATOM 938 C CA . ALA A 1 120 ? -11.206 7.139 27.999 1.00 89.94 120 ALA A CA 1
ATOM 939 C C . ALA A 1 120 ? -12.490 7.057 27.159 1.00 89.94 120 ALA A C 1
ATOM 941 O O . ALA A 1 120 ? -13.541 7.506 27.614 1.00 89.94 120 ALA A O 1
ATOM 942 N N . LEU A 1 121 ? -12.422 6.404 25.994 1.00 87.69 121 LEU A N 1
ATOM 943 C CA . LEU A 1 121 ? -13.578 6.185 25.127 1.00 87.69 121 LEU A CA 1
ATOM 944 C C . LEU A 1 121 ? -14.679 5.373 25.829 1.00 87.69 121 LEU A C 1
ATOM 946 O O . LEU A 1 121 ? -15.853 5.710 25.709 1.00 87.69 121 LEU A O 1
ATOM 950 N N . GLY A 1 122 ? -14.312 4.335 26.588 1.00 90.94 122 GLY A N 1
ATOM 951 C CA . GLY A 1 122 ? -15.256 3.536 27.374 1.00 90.94 122 GLY A CA 1
ATOM 952 C C . GLY A 1 122 ? -16.030 4.378 28.391 1.00 90.94 122 GLY A C 1
ATOM 953 O O . GLY A 1 122 ? -17.256 4.315 28.428 1.00 90.94 122 GLY A O 1
ATOM 954 N N . ARG A 1 123 ? -15.333 5.241 29.145 1.00 93.62 123 ARG A N 1
ATOM 955 C CA . ARG A 1 123 ? -15.966 6.161 30.110 1.00 93.62 123 ARG A CA 1
ATOM 956 C C . ARG A 1 123 ? -16.912 7.163 29.445 1.00 93.62 123 ARG A C 1
ATOM 958 O O . ARG A 1 123 ? -17.955 7.492 30.011 1.00 93.62 123 ARG A O 1
ATOM 965 N N . ASP A 1 124 ? -16.557 7.655 28.261 1.00 93.50 124 ASP A N 1
ATOM 966 C CA . ASP A 1 124 ? -17.396 8.597 27.516 1.00 93.50 124 ASP A CA 1
ATOM 967 C C . ASP A 1 124 ? -18.662 7.922 26.974 1.00 93.50 124 ASP A C 1
ATOM 969 O O . ASP A 1 124 ? -19.752 8.489 27.072 1.00 93.50 124 ASP A O 1
ATOM 973 N N . LEU A 1 125 ? -18.539 6.692 26.462 1.00 91.88 125 LEU A N 1
ATOM 974 C CA . LEU A 1 125 ? -19.682 5.891 26.024 1.00 91.88 125 LEU A CA 1
ATOM 975 C C . LEU A 1 125 ? -20.611 5.564 27.194 1.00 91.88 125 LEU A C 1
ATOM 977 O O . LEU A 1 125 ? -21.817 5.768 27.077 1.00 91.88 125 LEU A O 1
ATOM 981 N N . GLU A 1 126 ? -20.070 5.132 28.334 1.00 92.75 126 GLU A N 1
ATOM 982 C CA . GLU A 1 126 ? -20.868 4.906 29.542 1.00 92.75 126 GLU A CA 1
ATOM 983 C C . GLU A 1 126 ? -21.642 6.165 29.928 1.00 92.75 126 GLU A C 1
ATOM 985 O O . GLU A 1 126 ? -22.860 6.110 30.052 1.00 92.75 126 GLU A O 1
ATOM 990 N N . ARG A 1 127 ? -20.988 7.329 30.021 1.00 93.25 127 ARG A N 1
ATOM 991 C CA . ARG A 1 127 ? -21.677 8.592 30.338 1.00 93.25 127 ARG A CA 1
ATOM 992 C C . ARG A 1 127 ? -22.771 8.956 29.340 1.00 93.25 127 ARG A C 1
ATOM 994 O O . ARG A 1 127 ? -23.815 9.457 29.749 1.00 93.25 127 ARG A O 1
ATOM 1001 N N . MET A 1 128 ? -22.525 8.745 28.050 1.00 94.31 128 MET A N 1
ATOM 1002 C CA . MET A 1 128 ? -23.471 9.100 26.994 1.00 94.31 128 MET A CA 1
ATOM 1003 C C . MET A 1 128 ? -24.704 8.193 27.003 1.00 94.31 128 MET A C 1
ATOM 1005 O O . MET A 1 128 ? -25.821 8.673 26.810 1.00 94.31 128 MET A O 1
ATOM 1009 N N . TYR A 1 129 ? -24.508 6.893 27.235 1.00 93.12 129 TYR A N 1
ATOM 1010 C CA . TYR A 1 129 ? -25.571 5.896 27.136 1.00 93.12 129 TYR A CA 1
ATOM 1011 C C . TYR A 1 129 ? -26.235 5.549 28.472 1.00 93.12 129 TYR A C 1
ATOM 1013 O O . TYR A 1 129 ? -27.340 5.009 28.461 1.00 93.12 129 TYR A O 1
ATOM 1021 N N . HIS A 1 130 ? -25.639 5.907 29.612 1.00 91.94 130 HIS A N 1
ATOM 1022 C CA . HIS A 1 130 ? -26.189 5.621 30.941 1.00 91.94 130 HIS A CA 1
ATOM 1023 C C . HIS A 1 130 ? -27.653 6.064 31.126 1.00 91.94 130 HIS A C 1
ATOM 1025 O O . HIS A 1 130 ? -28.449 5.233 31.562 1.00 91.94 130 HIS A O 1
ATOM 1031 N N . PRO A 1 131 ? -28.081 7.274 30.703 1.00 91.31 131 PRO A N 1
ATOM 1032 C CA . PRO A 1 131 ? -29.481 7.684 30.844 1.00 91.31 131 PRO A CA 1
ATOM 1033 C C . PRO A 1 131 ? -30.461 6.807 30.050 1.00 91.31 131 PRO A C 1
ATOM 1035 O O . PRO A 1 131 ? -31.601 6.611 30.465 1.00 91.31 131 PRO A O 1
ATOM 1038 N N . PHE A 1 132 ? -30.030 6.269 28.903 1.00 90.75 132 PHE A N 1
ATOM 1039 C CA . PHE A 1 132 ? -30.852 5.373 28.087 1.00 90.75 132 PHE A CA 1
ATOM 1040 C C . PHE A 1 132 ? -30.976 3.993 28.726 1.00 90.75 132 PHE A C 1
ATOM 1042 O O . PHE A 1 132 ? -32.061 3.414 28.708 1.00 90.75 132 PHE A O 1
ATOM 1049 N N . VAL A 1 133 ? -29.884 3.487 29.306 1.00 88.56 133 VAL A N 1
ATOM 1050 C CA . VAL A 1 133 ? -29.875 2.213 30.036 1.00 88.56 133 VAL A CA 1
ATOM 1051 C C . VAL A 1 133 ? -30.779 2.304 31.264 1.00 88.56 133 VAL A C 1
ATOM 1053 O O . VAL A 1 133 ? -31.676 1.478 31.396 1.00 88.56 133 VAL A O 1
ATOM 1056 N N . GLU A 1 134 ? -30.645 3.348 32.089 1.00 91.06 134 GLU A N 1
ATOM 1057 C CA . GLU A 1 134 ? -31.517 3.555 33.257 1.00 91.06 134 GLU A CA 1
ATOM 1058 C C . GLU A 1 134 ? -32.999 3.651 32.869 1.00 91.06 134 GLU A C 1
ATOM 1060 O O . GLU A 1 134 ? -33.877 3.146 33.571 1.00 91.06 134 GLU A O 1
ATOM 1065 N N . HIS A 1 135 ? -33.301 4.312 31.748 1.00 90.94 135 HIS A N 1
ATOM 1066 C CA . HIS A 1 135 ? -34.673 4.420 31.269 1.00 90.94 135 HIS A CA 1
ATOM 1067 C C . HIS A 1 135 ? -35.224 3.070 30.793 1.00 90.94 135 HIS A C 1
ATOM 1069 O O . HIS A 1 135 ? -36.350 2.716 31.140 1.00 90.94 135 HIS A O 1
ATOM 1075 N N . ALA A 1 136 ? -34.433 2.299 30.043 1.00 90.00 136 ALA A N 1
ATOM 1076 C CA . ALA A 1 136 ? -34.812 0.966 29.586 1.00 90.00 136 ALA A CA 1
ATOM 1077 C C . ALA A 1 136 ? -35.002 -0.016 30.754 1.00 90.00 136 ALA A C 1
ATOM 1079 O O . ALA A 1 136 ? -35.959 -0.788 30.756 1.00 90.00 136 ALA A O 1
ATOM 1080 N N . GLU A 1 137 ? -34.135 0.039 31.768 1.00 90.44 137 GLU A N 1
ATOM 1081 C CA . GLU A 1 137 ? -34.263 -0.770 32.984 1.00 90.44 137 GLU A CA 1
ATOM 1082 C C . GLU A 1 137 ? -35.539 -0.440 33.756 1.00 90.44 137 GLU A C 1
ATOM 1084 O O . GLU A 1 137 ? -36.218 -1.350 34.227 1.00 90.44 137 GLU A O 1
ATOM 1089 N N . ARG A 1 138 ? -35.909 0.843 33.834 1.00 90.62 138 ARG A N 1
ATOM 1090 C CA . ARG A 1 138 ? -37.159 1.266 34.473 1.00 90.62 138 ARG A CA 1
ATOM 1091 C C . ARG A 1 138 ? -38.387 0.722 33.743 1.00 90.62 138 ARG A C 1
ATOM 1093 O O . ARG A 1 138 ? -39.287 0.220 34.398 1.00 90.62 138 ARG A O 1
ATOM 1100 N N . ILE A 1 139 ? -38.388 0.755 32.407 1.00 90.75 139 ILE A N 1
ATOM 1101 C CA . ILE A 1 139 ? -39.467 0.178 31.585 1.00 90.75 139 ILE A CA 1
ATOM 1102 C C . ILE A 1 139 ? -39.578 -1.337 31.790 1.00 90.75 139 ILE A C 1
ATOM 1104 O O . ILE A 1 139 ? -40.677 -1.869 31.793 1.00 90.75 139 ILE A O 1
ATOM 1108 N N . LEU A 1 140 ? -38.458 -2.047 31.944 1.00 84.56 140 LEU A N 1
ATOM 1109 C CA . LEU A 1 140 ? -38.463 -3.499 32.162 1.00 84.56 140 LEU A CA 1
ATOM 1110 C C . LEU A 1 140 ? -38.943 -3.911 33.563 1.00 84.56 140 LEU A C 1
ATOM 1112 O O . LEU A 1 140 ? -39.253 -5.084 33.770 1.00 84.56 140 LEU A O 1
ATOM 1116 N N . GLN A 1 141 ? -38.947 -2.986 34.526 1.00 84.81 141 GLN A 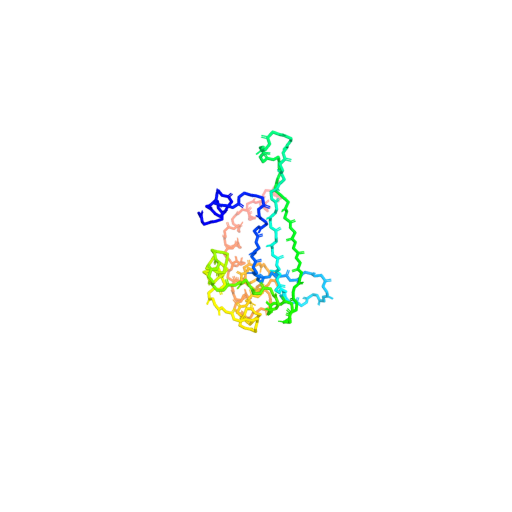N 1
ATOM 1117 C CA . GLN A 1 141 ? -39.386 -3.225 35.904 1.00 84.81 141 GLN A CA 1
ATOM 1118 C C . GLN A 1 141 ? -40.853 -2.831 36.156 1.00 84.81 141 GLN A C 1
ATOM 1120 O O . GLN A 1 141 ? -41.380 -3.176 37.216 1.00 84.81 141 GLN A O 1
ATOM 1125 N N . GLU A 1 142 ? -41.494 -2.135 35.211 1.00 61.84 142 GLU A N 1
ATOM 1126 C CA . GLU A 1 142 ? -42.922 -1.763 35.208 1.00 61.84 142 GLU A CA 1
ATOM 1127 C C . GLU A 1 142 ? -43.773 -2.763 34.407 1.00 61.84 142 GLU A C 1
ATOM 1129 O O . GLU A 1 142 ? -44.908 -3.045 34.859 1.00 61.84 142 GLU A O 1
#

Radius of gyration: 24.02 Å; chains: 1; bounding box: 60×29×68 Å

Foldseek 3Di:
DLVVVCCVVDPFDKQKEWAKDFDPPDDPDLFIFTWIWIWGFDADPVRHGPDIDIDIGTDDLVSQVVPQDDCPDSSNVVNCVVVVPDHPVRRRVVDPSPPPLLVDLNSLVVDPNSVVVVVVVVVVVCVVCVVVVVVVVVVVVD

pLDDT: mean 79.3, std 11.83, range [47.38, 94.31]